Protein AF-A0A953RY03-F1 (afdb_monomer)

Radius of gyration: 15.17 Å; Cα contacts (8 Å, |Δi|>4): 213; chains: 1; bounding box: 41×27×41 Å

Nearest PDB structures (foldseek):
  4fuq-assembly3_C  TM=4.416E-01  e=7.646E-02  Rhodopseudomonas palustris CGA009
  3gpc-assembly2_B  TM=4.850E-01  e=1.128E-01  Homo sapiens
  4fuq-assembly2_B  TM=4.708E-01  e=1.283E-01  Rhodopseudomonas palustris CGA009
  4oxi-assembly1_A  TM=5.390E-01  e=2.791E-01  Vibrio cholerae O1 biovar El Tor str. N16961
  1xnh-assembly1_A-2  TM=4.120E-01  e=6.907E-01  Helicobacter pylori

Foldseek 3Di:
DDDDPVADDPVNLVVLEQEDEDALVSLCVQLVVVQHGAHNEEYEHEAEQPDADDALVSQVSSCVRHVHHYWYFYAHPVGHTQWTDDPQRFFTFGPDPPDDRPPFDWAQDADPVRDRGIGRGHDDPVRSVVNSPPPVD

pLDDT: mean 87.95, std 14.21, range [39.47, 98.06]

Secondary structure (DSSP, 8-state):
----TT-S-HHHHHH--SEEEEEHHHHHHHHHTS-----SSEEEEEEETTSPPPPHHHHHHHHHHH-S-EEEEEE-TT--EEEEE-TT-S-EEESSTT---TTSPEE-SPPTTS--S-EEPPSSHHHHHHHTTTS--

Solvent-accessible surface area (backbone atoms only — not comparable to full-atom values): 8328 Å² total; per-residue (Å²): 139,86,87,58,94,89,52,91,43,72,68,53,59,74,64,61,50,47,52,51,73,42,43,56,69,57,51,47,55,47,40,71,68,77,68,45,70,84,47,79,60,34,40,33,35,44,39,48,83,81,56,82,72,76,50,73,66,57,47,53,50,50,27,69,56,45,72,34,57,70,44,46,33,30,29,48,98,89,64,50,69,42,26,38,43,51,98,70,69,77,27,22,34,49,67,52,84,90,65,86,58,78,96,58,53,75,39,75,66,74,44,96,78,69,53,76,56,42,20,45,47,52,72,56,82,81,50,50,78,56,53,70,65,67,81,76,114

Sequence (137 aa):
MRIFPDGWSEEVSAFAPAAIAARREQLWGIAATGQPPMLTHAVIALESRGDPLLSTEERVWLWRAFRVPVFEQVIEPDGELLAAECEVHDGLHIEIPGLSWNGYHVEMSPCGCGRKTPRLALGLPAERARSAAAYAR

Structure (mmCIF, N/CA/C/O backbone):
data_AF-A0A953RY03-F1
#
_entry.id   AF-A0A953RY03-F1
#
loop_
_atom_site.group_PDB
_atom_site.id
_atom_site.type_symbol
_atom_site.label_atom_id
_atom_site.label_alt_id
_atom_site.label_comp_id
_atom_site.label_asym_id
_atom_site.label_entity_id
_atom_site.label_seq_id
_atom_site.pdbx_PDB_ins_code
_atom_site.Cartn_x
_atom_site.Cartn_y
_atom_site.Cartn_z
_atom_site.occupancy
_atom_site.B_iso_or_equiv
_atom_site.auth_seq_id
_atom_site.auth_comp_id
_atom_site.auth_asym_id
_atom_site.auth_atom_id
_atom_site.pdbx_PDB_model_num
ATOM 1 N N . MET A 1 1 ? -16.974 -4.889 -0.975 1.00 80.94 1 MET A N 1
ATOM 2 C CA . MET A 1 1 ? -16.209 -3.658 -0.685 1.00 80.94 1 MET A CA 1
ATOM 3 C C . MET A 1 1 ? -17.194 -2.576 -0.269 1.00 80.94 1 MET A C 1
ATOM 5 O O . MET A 1 1 ? -18.233 -2.479 -0.909 1.00 80.94 1 MET A O 1
ATOM 9 N N . ARG A 1 2 ? -16.912 -1.823 0.800 1.00 91.06 2 ARG A N 1
ATOM 10 C CA . ARG A 1 2 ? -17.723 -0.682 1.253 1.00 91.06 2 ARG A CA 1
ATOM 11 C C . ARG A 1 2 ? -16.806 0.529 1.379 1.00 91.06 2 ARG A C 1
ATOM 13 O O . ARG A 1 2 ? -15.697 0.382 1.881 1.00 91.06 2 ARG A O 1
ATOM 20 N N . ILE A 1 3 ? -17.253 1.673 0.872 1.00 90.75 3 ILE A N 1
ATOM 21 C CA . ILE A 1 3 ? -16.487 2.921 0.866 1.00 90.75 3 ILE A CA 1
ATOM 22 C C . ILE A 1 3 ? -17.066 3.827 1.946 1.00 90.75 3 ILE A C 1
ATOM 24 O O . ILE A 1 3 ? -18.284 3.981 2.028 1.00 90.75 3 ILE A O 1
ATOM 28 N N . PHE A 1 4 ? -16.187 4.418 2.748 1.00 90.88 4 PHE A N 1
ATOM 29 C CA . PHE A 1 4 ? -16.541 5.351 3.810 1.00 90.88 4 PHE A CA 1
ATOM 30 C C . PHE A 1 4 ? -15.815 6.678 3.546 1.00 90.88 4 PHE A C 1
ATOM 32 O O . PHE A 1 4 ? -14.626 6.787 3.854 1.00 90.88 4 PHE A O 1
ATOM 39 N N . PRO A 1 5 ? -16.479 7.657 2.901 1.00 85.38 5 PRO A N 1
ATOM 40 C CA . PRO A 1 5 ? -15.820 8.863 2.393 1.00 85.38 5 PRO A CA 1
ATOM 41 C C . PRO A 1 5 ? -15.269 9.758 3.509 1.00 85.38 5 PRO A C 1
ATOM 43 O O . PRO A 1 5 ? -14.251 10.416 3.317 1.00 85.38 5 PRO A O 1
ATOM 46 N N . ASP A 1 6 ? -15.888 9.717 4.689 1.00 86.00 6 ASP A N 1
ATOM 47 C CA . ASP A 1 6 ? -15.487 10.511 5.855 1.00 86.00 6 ASP A CA 1
ATOM 48 C C . ASP A 1 6 ? -14.394 9.828 6.701 1.00 86.00 6 ASP A C 1
ATOM 50 O O . ASP A 1 6 ? -14.020 10.312 7.769 1.00 86.00 6 ASP A O 1
ATOM 54 N N . GLY A 1 7 ? -13.855 8.698 6.228 1.00 84.06 7 GLY A N 1
ATOM 55 C CA . GLY A 1 7 ? -12.816 7.939 6.918 1.00 84.06 7 GLY A CA 1
ATOM 56 C C . GLY A 1 7 ? -13.357 7.048 8.037 1.00 84.06 7 GLY A C 1
ATOM 57 O O . GLY A 1 7 ? -14.453 6.495 7.945 1.00 84.06 7 GLY A O 1
ATOM 58 N N . TRP A 1 8 ? -12.545 6.841 9.078 1.00 86.69 8 TRP A N 1
ATOM 59 C CA . TRP A 1 8 ? -12.873 5.923 10.170 1.00 86.69 8 TRP A CA 1
ATOM 60 C C . TRP A 1 8 ? -13.942 6.510 11.101 1.00 86.69 8 TRP A C 1
ATOM 62 O O . TRP A 1 8 ? -13.706 7.514 11.769 1.00 86.69 8 TRP A O 1
ATOM 72 N N . SER A 1 9 ? -15.104 5.858 11.168 1.00 88.19 9 SER A N 1
ATOM 73 C CA . SER A 1 9 ? -16.265 6.280 11.962 1.00 88.19 9 SER A CA 1
ATOM 74 C C . SER A 1 9 ? -16.865 5.121 12.773 1.00 88.19 9 SER A C 1
ATOM 76 O O . SER A 1 9 ? -16.415 3.971 12.691 1.00 88.19 9 SER A O 1
ATOM 78 N N . GLU A 1 10 ? -17.906 5.409 13.559 1.00 87.81 10 GLU A N 1
ATOM 79 C CA . GLU A 1 10 ? -18.684 4.383 14.270 1.00 87.81 10 GLU A CA 1
ATOM 80 C C . GLU A 1 10 ? -19.313 3.374 13.295 1.00 87.81 10 GLU A C 1
ATOM 82 O O . GLU A 1 10 ? -19.308 2.173 13.557 1.00 87.81 10 GLU A O 1
ATOM 87 N N . GLU A 1 11 ? -19.757 3.833 12.122 1.00 89.38 11 GLU A N 1
ATOM 88 C CA . GLU A 1 11 ? -20.302 2.971 11.069 1.00 89.38 11 GLU A CA 1
ATOM 89 C C . GLU A 1 11 ? -19.247 1.990 10.536 1.00 89.38 11 GLU A C 1
ATOM 91 O O . GLU A 1 11 ? -19.528 0.800 10.370 1.00 89.38 11 GLU A O 1
ATOM 96 N N . VAL A 1 12 ? -18.015 2.465 10.317 1.00 89.81 12 VAL A N 1
ATOM 97 C CA . VAL A 1 12 ? -16.895 1.605 9.895 1.00 89.81 12 VAL A CA 1
ATOM 98 C C . VAL A 1 12 ? -16.562 0.588 10.979 1.00 89.81 12 VAL A C 1
ATOM 100 O O . VAL A 1 12 ? -16.355 -0.589 10.688 1.00 89.81 12 VAL A O 1
ATOM 103 N N . SER A 1 13 ? -16.555 1.033 12.235 1.00 87.50 13 SER A N 1
ATOM 104 C CA . SER A 1 13 ? -16.280 0.174 13.388 1.00 87.50 13 SER A CA 1
ATOM 105 C C . SER A 1 13 ? -17.332 -0.932 13.518 1.00 87.50 13 SER A C 1
ATOM 107 O O . SER A 1 13 ? -16.979 -2.097 13.688 1.00 87.50 13 SER A O 1
ATOM 109 N N . ALA A 1 14 ? -18.615 -0.596 13.352 1.00 90.06 14 ALA A N 1
ATOM 110 C CA . ALA A 1 14 ? -19.722 -1.550 13.382 1.00 90.06 14 ALA A CA 1
ATOM 111 C C . ALA A 1 14 ? -19.695 -2.541 12.206 1.00 90.06 14 ALA A C 1
ATOM 113 O O . ALA A 1 14 ? -20.143 -3.678 12.347 1.00 90.06 14 ALA A O 1
ATOM 114 N N . PHE A 1 15 ? -19.152 -2.136 11.054 1.00 92.75 15 PHE A N 1
ATOM 115 C CA . PHE A 1 15 ? -18.954 -3.029 9.912 1.00 92.75 15 PHE A CA 1
ATOM 116 C C . PHE A 1 15 ? -17.895 -4.116 10.175 1.00 92.75 15 PHE A C 1
ATOM 118 O O . PHE A 1 15 ? -17.920 -5.144 9.499 1.00 92.75 15 PHE A O 1
ATOM 125 N N . ALA A 1 16 ? -17.002 -3.917 11.154 1.00 91.62 16 ALA A N 1
ATOM 126 C CA . ALA A 1 16 ? -15.958 -4.862 11.560 1.00 91.62 16 ALA A CA 1
ATOM 127 C C . ALA A 1 16 ? -15.132 -5.415 10.373 1.00 91.62 16 ALA A C 1
ATOM 129 O O . ALA A 1 16 ? -15.113 -6.627 10.127 1.00 91.62 16 ALA A O 1
ATOM 130 N N . PRO A 1 17 ? -14.463 -4.543 9.592 1.00 94.69 17 PRO A N 1
ATOM 131 C CA . PRO A 1 17 ? -13.738 -4.968 8.404 1.00 94.69 17 PRO A CA 1
ATOM 132 C C . PRO A 1 17 ? -12.560 -5.885 8.751 1.00 94.69 17 PRO A C 1
ATOM 134 O O . PRO A 1 17 ? -11.784 -5.627 9.666 1.00 94.69 17 PRO A O 1
ATOM 137 N N . ALA A 1 18 ? -12.376 -6.928 7.946 1.00 95.94 18 ALA A N 1
ATOM 138 C CA . ALA A 1 18 ? -11.227 -7.823 8.056 1.00 95.94 18 ALA A CA 1
ATOM 139 C C . ALA A 1 18 ? -9.917 -7.191 7.536 1.00 95.94 18 ALA A C 1
ATOM 141 O O . ALA A 1 18 ? -8.829 -7.563 7.983 1.00 95.94 18 ALA A O 1
ATOM 142 N N . ALA A 1 19 ? -10.034 -6.242 6.603 1.00 96.75 19 ALA A N 1
ATOM 143 C CA . ALA A 1 19 ? -8.948 -5.466 6.018 1.00 96.75 19 ALA A CA 1
ATOM 144 C C . ALA A 1 19 ? -9.430 -4.058 5.650 1.00 96.75 19 ALA A C 1
ATOM 146 O O . ALA A 1 19 ? -10.619 -3.861 5.382 1.00 96.75 19 ALA A O 1
ATOM 147 N N . ILE A 1 20 ? -8.507 -3.101 5.591 1.00 96.81 20 ILE A N 1
ATOM 148 C CA . ILE A 1 20 ? -8.789 -1.722 5.172 1.00 96.81 20 ILE A CA 1
ATOM 149 C C . ILE A 1 20 ? -7.838 -1.289 4.061 1.00 96.81 20 ILE A C 1
ATOM 151 O O . ILE A 1 20 ? -6.679 -1.697 4.044 1.00 96.81 20 ILE A O 1
ATOM 155 N N . ALA A 1 21 ? -8.333 -0.436 3.168 1.00 96.81 21 ALA A N 1
ATOM 156 C CA . ALA A 1 21 ? -7.534 0.258 2.170 1.00 96.81 21 ALA A CA 1
ATOM 157 C C . ALA A 1 21 ? -7.794 1.761 2.293 1.00 96.81 21 ALA A C 1
ATOM 159 O O . ALA A 1 21 ? -8.954 2.176 2.307 1.00 96.81 21 ALA A O 1
ATOM 160 N N . ALA A 1 22 ? -6.741 2.561 2.433 1.00 95.75 22 ALA A N 1
ATOM 161 C CA . ALA A 1 22 ? -6.855 4.009 2.581 1.00 95.75 22 ALA A CA 1
ATOM 162 C C . ALA A 1 22 ? -5.548 4.707 2.190 1.00 95.75 22 ALA A C 1
ATOM 164 O O . ALA A 1 22 ? -4.498 4.070 2.092 1.00 95.75 22 ALA A O 1
ATOM 165 N N . ARG A 1 23 ? -5.606 6.030 1.999 1.00 94.19 23 ARG A N 1
ATOM 166 C CA . ARG A 1 23 ? -4.399 6.850 1.817 1.00 94.19 23 ARG A CA 1
ATOM 167 C C . ARG A 1 23 ? -3.510 6.747 3.057 1.00 94.19 23 ARG A C 1
ATOM 169 O O . ARG A 1 23 ? -4.033 6.655 4.174 1.00 94.19 23 ARG A O 1
ATOM 176 N N . ARG A 1 24 ? -2.185 6.802 2.893 1.00 92.75 24 ARG A N 1
ATOM 177 C CA . ARG A 1 24 ? -1.241 6.674 4.021 1.00 92.75 24 ARG A CA 1
ATOM 178 C C . ARG A 1 24 ? -1.524 7.652 5.162 1.00 92.75 24 ARG A C 1
ATOM 180 O O . ARG A 1 24 ? -1.464 7.257 6.323 1.00 92.75 24 ARG A O 1
ATOM 187 N N . GLU A 1 25 ? -1.941 8.882 4.861 1.00 92.19 25 GLU A N 1
ATOM 188 C CA . GLU A 1 25 ? -2.253 9.893 5.874 1.00 92.19 25 GLU A CA 1
ATOM 189 C C . GLU A 1 25 ? -3.447 9.475 6.742 1.00 92.19 25 GLU A C 1
ATOM 191 O O . GLU A 1 25 ? -3.451 9.693 7.954 1.00 92.19 25 GLU A O 1
ATOM 196 N N . GLN A 1 26 ? -4.446 8.822 6.143 1.00 93.81 26 GLN A N 1
ATOM 197 C CA . GLN A 1 26 ? -5.610 8.309 6.864 1.00 93.81 26 GLN A CA 1
ATOM 198 C C . GLN A 1 26 ? -5.229 7.112 7.737 1.00 93.81 26 GLN A C 1
ATOM 200 O O . GLN A 1 26 ? -5.664 7.026 8.884 1.00 93.81 26 GLN A O 1
ATOM 205 N N . LEU A 1 27 ? -4.380 6.214 7.227 1.00 95.69 27 LEU A N 1
ATOM 206 C CA . LEU A 1 27 ? -3.871 5.078 7.999 1.00 95.69 27 LEU A CA 1
ATOM 207 C C . LEU A 1 27 ? -3.068 5.542 9.219 1.00 95.69 27 LEU A C 1
ATOM 209 O O . LEU A 1 27 ? -3.253 5.008 10.314 1.00 95.69 27 LEU A O 1
ATOM 213 N N . TRP A 1 28 ? -2.232 6.571 9.061 1.00 94.56 28 TRP A N 1
ATOM 214 C CA . TRP A 1 28 ? -1.528 7.192 10.181 1.00 94.56 28 TRP A CA 1
ATOM 215 C C . TRP A 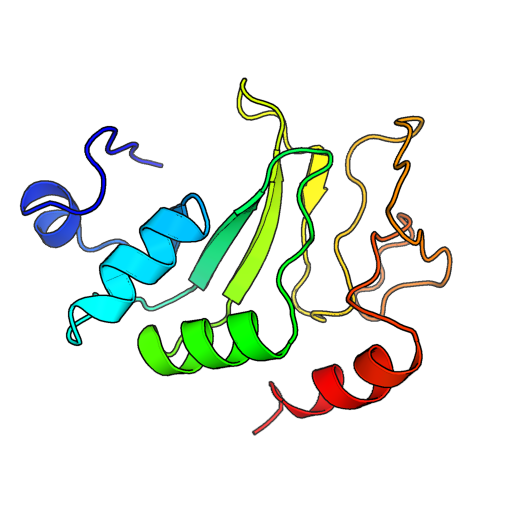1 28 ? -2.475 7.862 11.162 1.00 94.56 28 TRP A C 1
ATOM 217 O O . TRP A 1 28 ? -2.301 7.682 12.362 1.00 94.56 28 TRP A O 1
ATOM 227 N N . GLY A 1 29 ? -3.493 8.576 10.677 1.00 93.44 29 GLY A N 1
ATOM 228 C CA . GLY A 1 29 ? -4.522 9.167 11.530 1.00 93.44 29 GLY A CA 1
ATOM 229 C C . GLY A 1 29 ? -5.216 8.122 12.406 1.00 93.44 29 GLY A C 1
ATOM 230 O O . GLY A 1 29 ? -5.334 8.317 13.614 1.00 93.44 29 GLY A O 1
ATOM 231 N N . ILE A 1 30 ? -5.595 6.978 11.826 1.00 93.50 30 ILE A N 1
ATOM 232 C CA . ILE A 1 30 ? -6.209 5.863 12.562 1.00 93.50 30 ILE A CA 1
ATOM 233 C C . ILE A 1 30 ? -5.232 5.290 13.591 1.00 93.50 30 ILE A C 1
ATOM 235 O O . ILE A 1 30 ? -5.584 5.126 14.756 1.00 93.50 30 ILE A O 1
ATOM 239 N N . ALA A 1 31 ? -3.996 4.999 13.196 1.00 92.94 31 ALA A N 1
ATOM 240 C CA . ALA A 1 31 ? -3.007 4.413 14.096 1.00 92.94 31 ALA A CA 1
ATOM 241 C C . ALA A 1 31 ? -2.561 5.373 15.218 1.00 92.94 31 ALA A C 1
ATOM 243 O O . ALA A 1 31 ? -2.307 4.933 16.340 1.00 92.94 31 ALA A O 1
ATOM 244 N N . ALA A 1 32 ? -2.535 6.683 14.959 1.00 91.75 32 ALA A N 1
ATOM 245 C CA . ALA A 1 32 ? -2.201 7.714 15.941 1.00 91.75 32 ALA A CA 1
ATOM 246 C C . ALA A 1 32 ? -3.241 7.848 17.069 1.00 91.75 32 ALA A C 1
ATOM 248 O O . ALA A 1 32 ? -2.934 8.436 18.103 1.00 91.75 32 ALA A O 1
ATOM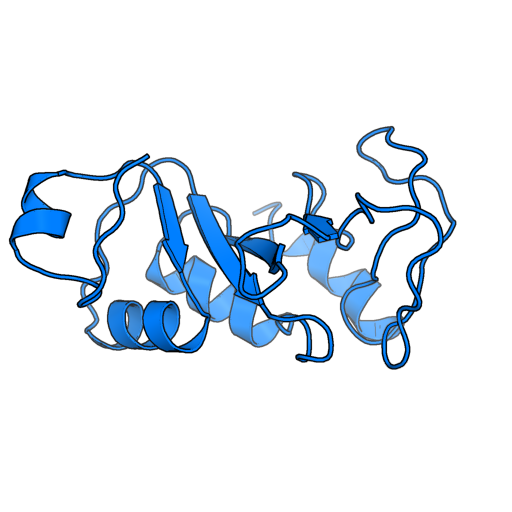 249 N N . THR A 1 33 ? -4.436 7.259 16.922 1.00 89.56 33 THR A N 1
ATOM 250 C CA . THR A 1 33 ? -5.423 7.159 18.016 1.00 89.56 33 THR A CA 1
ATOM 251 C C . THR A 1 33 ? -4.917 6.311 19.189 1.00 89.56 33 THR A C 1
ATOM 253 O O . THR A 1 33 ? -5.474 6.378 20.282 1.00 89.56 33 THR A O 1
ATOM 256 N N . GLY A 1 34 ? -3.888 5.481 18.972 1.00 88.06 34 GLY A N 1
ATOM 257 C CA . GLY A 1 34 ? -3.379 4.518 19.951 1.00 88.06 34 GLY A CA 1
ATOM 258 C C . GLY A 1 34 ? -4.270 3.284 20.136 1.00 88.06 34 GLY A C 1
ATOM 259 O O . GLY A 1 34 ? -3.870 2.347 20.825 1.00 88.06 34 GLY A O 1
ATOM 260 N N . GLN A 1 35 ? -5.448 3.2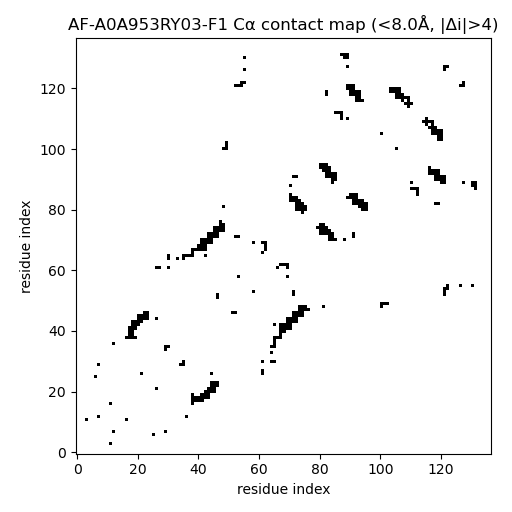56 19.508 1.00 88.75 35 GLN A N 1
ATOM 261 C CA . GLN A 1 35 ? -6.397 2.144 19.540 1.00 88.75 35 GLN A CA 1
ATOM 262 C C . GLN A 1 35 ? -6.902 1.839 18.121 1.00 88.75 35 GLN A C 1
ATOM 264 O O . GLN A 1 35 ? -8.097 1.974 17.848 1.00 88.75 35 GLN A O 1
ATOM 269 N N . PRO A 1 36 ? -6.006 1.456 17.189 1.00 90.88 36 PRO A N 1
ATOM 270 C CA . PRO A 1 36 ? -6.429 1.068 15.853 1.00 90.88 36 PRO A CA 1
ATOM 271 C C . PRO A 1 36 ? -7.380 -0.140 15.917 1.00 90.88 36 PRO A C 1
ATOM 273 O O . PRO A 1 36 ? -7.301 -0.953 16.846 1.00 90.88 36 PRO A O 1
ATOM 276 N N . PRO A 1 37 ? -8.278 -0.283 14.931 1.00 91.19 37 PRO A N 1
ATOM 277 C CA . PRO A 1 37 ? -9.199 -1.406 14.873 1.00 91.19 37 PRO A CA 1
ATOM 278 C C . PRO A 1 37 ? -8.470 -2.744 14.790 1.00 91.19 37 PRO A C 1
ATOM 280 O O . PRO A 1 37 ? -7.405 -2.863 14.184 1.00 91.19 37 PRO A O 1
ATOM 283 N N . MET A 1 38 ? -9.100 -3.777 15.345 1.00 92.88 38 MET A N 1
ATOM 284 C CA . MET A 1 38 ? -8.636 -5.146 15.166 1.00 92.88 38 MET A CA 1
ATOM 285 C C . MET A 1 38 ? -8.961 -5.620 13.751 1.00 92.88 38 MET A C 1
ATOM 287 O O . MET A 1 38 ? -10.123 -5.832 13.409 1.00 92.88 38 MET A O 1
ATOM 291 N N . LEU A 1 39 ? -7.920 -5.806 12.947 1.00 96.00 39 LEU A N 1
ATOM 292 C CA . LEU A 1 39 ? -8.002 -6.394 11.615 1.00 96.00 39 LEU A CA 1
ATOM 293 C C . LEU A 1 39 ? -7.516 -7.842 11.670 1.00 96.00 39 LEU A C 1
ATOM 295 O O . LEU A 1 39 ? -6.740 -8.217 12.548 1.00 96.00 39 LEU A O 1
ATOM 299 N N . THR A 1 40 ? -7.964 -8.663 10.724 1.00 96.38 40 THR A N 1
ATOM 300 C CA . THR A 1 40 ? -7.578 -10.084 10.658 1.00 96.38 40 THR A CA 1
ATOM 301 C C . THR A 1 40 ? -6.758 -10.430 9.425 1.00 96.38 40 THR A C 1
ATOM 303 O O . THR A 1 40 ? -6.109 -11.470 9.424 1.00 96.38 40 THR A O 1
ATOM 306 N N . HIS A 1 41 ? -6.781 -9.588 8.388 1.00 95.75 41 HIS A N 1
ATOM 307 C CA . HIS A 1 41 ? -6.161 -9.900 7.101 1.00 95.75 41 HIS A CA 1
ATOM 308 C C . HIS A 1 41 ? -5.071 -8.902 6.708 1.00 95.75 41 HIS A C 1
ATOM 310 O O . HIS A 1 41 ? -3.927 -9.316 6.561 1.00 95.75 41 HIS A O 1
ATOM 316 N N . ALA A 1 42 ? -5.388 -7.615 6.518 1.00 97.12 42 ALA A N 1
ATOM 317 C CA . ALA A 1 42 ? -4.419 -6.680 5.939 1.00 97.12 42 ALA A CA 1
ATOM 318 C C . ALA A 1 42 ? -4.748 -5.197 6.150 1.00 97.12 42 ALA A C 1
ATOM 320 O O . ALA A 1 42 ? -5.904 -4.805 6.324 1.00 97.12 42 ALA A O 1
ATOM 321 N N . VAL A 1 43 ? -3.713 -4.372 6.022 1.00 97.94 43 VAL A N 1
ATOM 322 C CA . VAL A 1 43 ? -3.813 -2.944 5.705 1.00 97.94 43 VAL A CA 1
ATOM 323 C C . VAL A 1 43 ? -3.239 -2.725 4.311 1.00 97.94 43 VAL A C 1
ATOM 325 O O . VAL A 1 43 ? -2.175 -3.249 4.002 1.00 97.94 43 VAL A O 1
ATOM 328 N N . ILE A 1 44 ? -3.923 -1.944 3.479 1.00 98.06 44 ILE A N 1
ATOM 329 C CA . ILE A 1 44 ? -3.475 -1.590 2.131 1.00 98.06 44 ILE A CA 1
ATOM 330 C C . ILE A 1 44 ? -3.321 -0.069 2.063 1.00 98.06 44 ILE A C 1
ATOM 332 O O . ILE A 1 44 ? -4.302 0.671 2.162 1.00 98.06 44 ILE A O 1
ATOM 336 N N . ALA A 1 45 ? -2.089 0.405 1.914 1.00 97.62 45 ALA A N 1
ATOM 337 C CA . ALA A 1 45 ? -1.805 1.808 1.651 1.00 97.62 45 ALA A CA 1
ATOM 338 C C . ALA A 1 45 ? -2.034 2.117 0.171 1.00 97.62 45 ALA A C 1
ATOM 340 O O . ALA A 1 45 ? -1.532 1.409 -0.703 1.00 97.62 45 ALA A O 1
ATOM 341 N N . LEU A 1 46 ? -2.822 3.156 -0.091 1.00 97.25 46 LEU A N 1
ATOM 342 C CA . LEU A 1 46 ? -3.128 3.634 -1.433 1.00 97.25 46 LEU A CA 1
ATOM 343 C C . LEU A 1 46 ? -2.318 4.898 -1.718 1.00 97.25 46 LEU A C 1
ATOM 345 O O . LEU A 1 46 ? -2.534 5.920 -1.066 1.00 97.25 46 LEU A O 1
ATOM 349 N N . GLU A 1 47 ? -1.454 4.839 -2.724 1.00 95.75 47 GLU A N 1
ATOM 350 C CA . GLU A 1 47 ? -0.657 5.964 -3.213 1.00 95.75 47 GLU A CA 1
ATOM 351 C C . GLU A 1 47 ? -1.085 6.381 -4.621 1.00 95.75 47 GLU A C 1
ATOM 353 O O . GLU A 1 47 ? -1.654 5.591 -5.378 1.00 95.75 47 GLU A O 1
ATOM 358 N N . SER A 1 48 ? -0.830 7.639 -4.986 1.00 94.56 48 SER A N 1
ATOM 359 C CA . SER A 1 48 ? -1.033 8.112 -6.357 1.00 94.56 48 SER A CA 1
ATOM 360 C C . SER A 1 48 ? 0.241 7.904 -7.161 1.00 94.56 48 SER A C 1
ATOM 362 O O . SER A 1 48 ? 1.349 7.863 -6.622 1.00 94.56 48 SER A O 1
ATOM 364 N N . ARG A 1 49 ? 0.122 7.846 -8.489 1.00 92.31 49 ARG A N 1
ATOM 365 C CA . ARG A 1 49 ? 1.315 7.851 -9.339 1.00 92.31 49 ARG A CA 1
ATOM 366 C C . ARG A 1 49 ? 2.116 9.141 -9.135 1.00 92.31 49 ARG A C 1
ATOM 368 O O . ARG A 1 49 ? 1.602 10.237 -9.334 1.00 92.31 49 ARG A O 1
ATOM 375 N N . GLY A 1 50 ? 3.399 8.988 -8.834 1.00 89.81 50 GLY A N 1
ATOM 376 C CA . G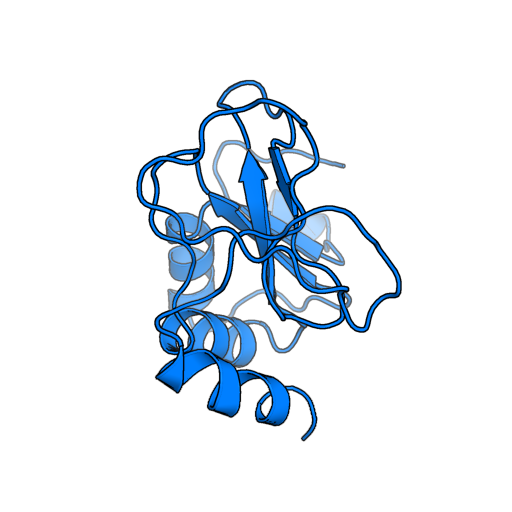LY A 1 50 ? 4.328 10.079 -8.542 1.00 89.81 50 GLY A CA 1
ATOM 377 C C . GLY A 1 50 ? 4.559 10.298 -7.047 1.00 89.81 50 GLY A C 1
ATOM 378 O O . GLY A 1 50 ? 5.565 10.914 -6.696 1.00 89.81 50 GLY A O 1
ATOM 379 N N . ASP A 1 51 ? 3.697 9.759 -6.179 1.00 91.75 51 ASP A N 1
ATOM 380 C CA . ASP A 1 51 ? 3.929 9.777 -4.737 1.00 91.75 51 ASP A CA 1
ATOM 381 C C . ASP A 1 51 ? 5.089 8.829 -4.381 1.00 91.75 51 ASP A C 1
ATOM 383 O O . ASP A 1 51 ? 5.266 7.781 -5.022 1.00 91.75 51 ASP A O 1
ATOM 387 N N . PRO A 1 52 ? 5.914 9.170 -3.376 1.00 91.25 52 PRO A N 1
ATOM 388 C CA . PRO A 1 52 ? 6.908 8.235 -2.876 1.00 91.25 52 PRO A CA 1
ATOM 389 C C . PRO A 1 52 ? 6.208 6.984 -2.347 1.00 91.25 52 PRO A C 1
ATOM 391 O O . PRO A 1 52 ? 5.215 7.085 -1.630 1.00 91.25 52 PRO A O 1
ATOM 394 N N . LEU A 1 53 ? 6.764 5.813 -2.664 1.00 93.25 53 LEU A N 1
ATOM 395 C CA . LEU A 1 53 ? 6.318 4.586 -2.014 1.00 93.25 53 LEU A CA 1
ATOM 396 C C . LEU A 1 53 ? 6.597 4.673 -0.513 1.00 93.25 53 LEU A C 1
ATOM 398 O O . LEU A 1 53 ? 7.540 5.360 -0.099 1.00 93.25 53 LEU A O 1
ATOM 402 N N . LEU A 1 54 ? 5.858 3.907 0.288 1.00 92.88 54 LEU A N 1
ATOM 403 C CA . LEU A 1 54 ? 6.159 3.759 1.704 1.00 92.88 54 LEU A CA 1
ATOM 404 C C . LEU A 1 54 ? 7.642 3.402 1.875 1.00 92.88 54 LEU A C 1
ATOM 406 O O . LEU A 1 54 ? 8.229 2.624 1.113 1.00 92.88 54 LEU A O 1
ATOM 410 N N . SER A 1 55 ? 8.260 3.948 2.907 1.00 90.12 55 SER A N 1
ATOM 411 C CA . SER A 1 55 ? 9.581 3.560 3.385 1.00 90.12 55 SER A CA 1
ATOM 412 C C . SER A 1 55 ? 9.495 2.303 4.255 1.00 90.12 55 SER A C 1
ATOM 414 O O . SER A 1 55 ? 8.423 1.878 4.699 1.00 90.12 55 SER A O 1
ATOM 416 N N . THR A 1 56 ? 10.636 1.668 4.526 1.00 87.75 56 THR A N 1
ATOM 417 C CA . THR A 1 56 ? 10.687 0.537 5.468 1.00 87.75 56 THR A CA 1
ATOM 418 C C . THR A 1 56 ? 10.236 0.954 6.872 1.00 87.75 56 THR A C 1
ATOM 420 O O . THR A 1 56 ? 9.561 0.185 7.553 1.00 87.75 56 THR A O 1
ATOM 423 N N . GLU A 1 57 ? 10.564 2.174 7.299 1.00 89.62 57 GLU A N 1
ATOM 424 C CA . GLU A 1 57 ? 10.190 2.697 8.616 1.00 89.62 57 GLU A CA 1
ATOM 425 C C . GLU A 1 57 ? 8.678 2.908 8.736 1.00 89.62 57 GLU A C 1
ATOM 427 O O . GLU A 1 57 ? 8.074 2.453 9.710 1.00 89.62 57 GLU A O 1
ATOM 432 N N . GLU A 1 58 ? 8.050 3.510 7.722 1.00 92.44 58 GLU A N 1
ATOM 433 C CA . GLU A 1 58 ? 6.596 3.704 7.681 1.00 92.44 58 GLU A CA 1
ATOM 434 C C . GLU A 1 58 ? 5.851 2.361 7.684 1.00 92.44 58 GLU A C 1
ATOM 436 O O . GLU A 1 58 ? 4.876 2.202 8.423 1.00 92.44 58 GLU A O 1
ATOM 441 N N . ARG A 1 59 ? 6.344 1.358 6.939 1.00 92.81 59 ARG A N 1
ATOM 442 C CA . ARG A 1 59 ? 5.770 -0.000 6.958 1.00 92.81 59 ARG A CA 1
ATOM 443 C C . ARG A 1 59 ? 5.854 -0.642 8.337 1.00 92.81 59 ARG A C 1
ATOM 445 O O . ARG A 1 59 ? 4.851 -1.141 8.840 1.00 92.81 59 ARG A O 1
ATOM 452 N N . VAL A 1 60 ? 7.027 -0.605 8.975 1.00 91.88 60 VAL A N 1
ATOM 453 C CA . VAL A 1 60 ? 7.213 -1.157 10.328 1.00 91.88 60 VAL A CA 1
ATOM 454 C C . VAL A 1 60 ? 6.302 -0.453 11.330 1.00 91.88 60 VAL A C 1
ATOM 456 O O . VAL A 1 60 ? 5.754 -1.102 12.223 1.00 91.88 60 VAL A O 1
ATOM 459 N N . TRP A 1 61 ? 6.127 0.859 11.194 1.00 93.75 61 TRP A N 1
ATOM 460 C CA . TRP A 1 61 ? 5.241 1.627 12.057 1.00 93.75 61 TRP A CA 1
ATOM 461 C C . TRP A 1 61 ? 3.776 1.199 11.894 1.00 93.75 61 TRP A C 1
ATOM 463 O O . TRP A 1 61 ? 3.128 0.863 12.888 1.00 93.75 61 TRP A O 1
ATOM 473 N N . LEU A 1 62 ? 3.279 1.114 10.655 1.00 95.06 62 LEU A N 1
ATOM 474 C CA . LEU A 1 62 ? 1.916 0.658 10.360 1.00 95.06 62 LEU A CA 1
ATOM 475 C C . LEU A 1 62 ? 1.688 -0.786 10.829 1.00 95.06 62 LEU A C 1
ATOM 477 O O . LEU A 1 62 ? 0.694 -1.066 11.499 1.00 95.06 62 LEU A O 1
ATOM 481 N N . TRP A 1 63 ? 2.631 -1.692 10.569 1.00 94.94 63 TRP A N 1
ATOM 482 C CA . TRP A 1 63 ? 2.550 -3.080 11.030 1.00 94.94 63 TRP A CA 1
ATOM 483 C C . TRP A 1 63 ? 2.482 -3.175 12.558 1.00 94.94 63 TRP A C 1
ATOM 485 O O . TRP A 1 63 ? 1.684 -3.935 13.106 1.00 94.94 63 TRP A O 1
ATOM 495 N N . ARG A 1 64 ? 3.280 -2.377 13.279 1.00 94.94 64 ARG A N 1
ATOM 496 C CA . ARG A 1 64 ? 3.231 -2.347 14.748 1.00 94.94 64 ARG A CA 1
ATOM 497 C C . ARG A 1 64 ? 1.881 -1.873 15.271 1.00 94.94 64 ARG A C 1
ATOM 499 O O . ARG A 1 64 ? 1.439 -2.413 16.283 1.00 94.94 64 ARG A O 1
ATOM 506 N N . ALA A 1 65 ? 1.258 -0.908 14.600 1.00 95.69 65 ALA A N 1
ATOM 507 C CA . ALA A 1 65 ? -0.046 -0.386 14.983 1.00 95.69 65 ALA A CA 1
ATOM 508 C C . ALA A 1 65 ? -1.168 -1.398 14.707 1.00 95.69 65 ALA A C 1
ATOM 510 O O . ALA A 1 65 ? -1.900 -1.767 15.620 1.00 95.69 65 ALA A O 1
ATOM 511 N N . PHE A 1 66 ? -1.282 -1.887 13.471 1.00 95.69 66 PHE A N 1
ATOM 512 C CA . PHE A 1 66 ? -2.419 -2.707 13.040 1.00 95.69 66 PHE A CA 1
ATOM 513 C C . PHE A 1 66 ? -2.235 -4.213 13.257 1.00 95.69 66 PHE A C 1
ATOM 515 O O . PHE A 1 66 ? -3.210 -4.958 13.216 1.00 95.69 66 PHE A O 1
ATOM 522 N N . ARG A 1 67 ? -1.000 -4.674 13.501 1.00 95.75 67 ARG A N 1
ATOM 523 C CA . ARG A 1 67 ? -0.645 -6.077 13.795 1.00 95.75 67 ARG A CA 1
ATOM 524 C C . ARG A 1 67 ? -1.003 -7.084 12.694 1.00 95.75 67 ARG A C 1
ATOM 526 O O . ARG A 1 67 ? -0.994 -8.285 12.947 1.00 95.75 67 ARG A O 1
ATOM 533 N N . VAL A 1 68 ? -1.246 -6.603 11.480 1.00 96.19 68 VAL A N 1
ATOM 534 C CA . VAL A 1 68 ? -1.483 -7.392 10.264 1.00 96.19 68 VAL A CA 1
ATOM 535 C C . VAL A 1 68 ? -0.498 -6.966 9.169 1.00 96.19 68 VAL A C 1
ATOM 537 O O . VAL A 1 68 ? 0.083 -5.880 9.284 1.00 96.19 68 VAL A O 1
ATOM 540 N N . PRO A 1 69 ? -0.279 -7.786 8.126 1.00 96.06 69 PRO A N 1
ATOM 541 C CA . PRO A 1 69 ? 0.524 -7.397 6.969 1.00 96.06 69 PRO A CA 1
ATOM 542 C C . PRO A 1 69 ? 0.085 -6.056 6.366 1.00 96.06 69 PRO A C 1
ATOM 544 O O . PRO A 1 69 ? -1.110 -5.745 6.301 1.00 96.06 69 PRO A O 1
ATOM 547 N N . VAL A 1 70 ? 1.070 -5.269 5.931 1.00 96.69 70 VAL A N 1
ATOM 548 C CA . VAL A 1 70 ? 0.872 -3.974 5.273 1.00 96.69 70 VAL A CA 1
ATOM 549 C C . VAL A 1 70 ? 1.293 -4.123 3.822 1.00 96.69 70 VAL A C 1
ATOM 551 O O . VAL A 1 70 ? 2.458 -4.408 3.557 1.00 96.69 70 VAL A O 1
ATOM 554 N N . PHE A 1 71 ? 0.348 -3.914 2.915 1.00 97.25 71 PHE A N 1
ATOM 555 C CA . PHE A 1 71 ? 0.567 -3.890 1.475 1.00 97.25 71 PHE A CA 1
ATOM 556 C C . PHE A 1 71 ? 0.462 -2.471 0.945 1.00 97.25 71 PHE A C 1
ATOM 558 O O . PHE A 1 71 ? -0.131 -1.594 1.575 1.00 97.25 71 PHE A O 1
ATOM 565 N N . GLU A 1 72 ? 0.982 -2.267 -0.255 1.00 97.56 72 GLU A N 1
ATOM 566 C CA . GLU A 1 72 ? 0.911 -0.991 -0.948 1.00 97.56 72 GLU A CA 1
ATOM 567 C C . GLU A 1 72 ? 0.380 -1.155 -2.371 1.00 97.56 72 GLU A C 1
ATOM 569 O O . GLU A 1 72 ? 0.673 -2.140 -3.060 1.00 97.56 72 GLU A O 1
ATOM 574 N N . GLN A 1 73 ? -0.413 -0.181 -2.809 1.00 97.94 73 GLN A N 1
ATOM 575 C CA . GLN A 1 73 ? -0.951 -0.092 -4.159 1.00 97.94 73 GLN A CA 1
ATOM 576 C C . GLN A 1 73 ? -0.823 1.335 -4.682 1.00 97.94 73 GLN A C 1
ATOM 578 O O . GLN A 1 73 ? -1.103 2.293 -3.966 1.00 97.94 73 GLN A O 1
ATOM 583 N N . VAL A 1 74 ? -0.457 1.462 -5.955 1.00 97.25 74 VAL A N 1
ATOM 584 C CA . VAL A 1 74 ? -0.521 2.726 -6.689 1.00 97.25 74 VAL A CA 1
ATOM 585 C C . VAL A 1 74 ? -1.778 2.717 -7.544 1.00 97.25 74 VAL A C 1
ATOM 587 O O . VAL A 1 74 ? -1.959 1.808 -8.359 1.00 97.25 74 VAL A O 1
ATOM 590 N N . ILE A 1 75 ? -2.620 3.731 -7.371 1.00 96.38 75 ILE A N 1
ATOM 591 C CA . ILE A 1 75 ? -3.891 3.885 -8.080 1.00 96.38 75 ILE A CA 1
ATOM 592 C C . ILE A 1 75 ? -3.986 5.249 -8.774 1.00 96.38 75 ILE A C 1
ATOM 594 O O . ILE A 1 75 ? -3.361 6.222 -8.349 1.00 96.38 75 ILE A O 1
ATOM 598 N N . GLU A 1 76 ? -4.775 5.329 -9.842 1.00 94.31 76 GLU A N 1
ATOM 599 C CA . GLU A 1 76 ? -5.229 6.607 -10.405 1.00 94.31 76 GLU A CA 1
ATOM 600 C C . GLU A 1 76 ? -6.399 7.188 -9.579 1.00 94.31 76 GLU A C 1
ATOM 602 O O . GLU A 1 76 ? -7.033 6.468 -8.798 1.00 94.31 76 GLU A O 1
ATOM 607 N N . PRO A 1 77 ? -6.730 8.489 -9.731 1.00 91.50 77 PRO A N 1
ATOM 608 C CA . PRO A 1 77 ? -7.846 9.121 -9.020 1.00 91.50 77 PRO A CA 1
ATOM 609 C C . PRO A 1 77 ? -9.219 8.477 -9.256 1.00 91.50 77 PRO A C 1
ATOM 611 O O . PRO A 1 77 ? -10.116 8.636 -8.430 1.00 91.50 77 PRO A O 1
ATOM 614 N N . ASP A 1 78 ? -9.400 7.774 -10.374 1.00 92.31 78 ASP A N 1
ATOM 615 C CA . ASP A 1 78 ? -10.618 7.021 -10.694 1.00 92.31 78 ASP A CA 1
ATOM 616 C C . ASP A 1 78 ? -10.648 5.611 -10.071 1.00 92.31 78 ASP A C 1
ATOM 618 O O . ASP A 1 78 ? -11.654 4.907 -10.180 1.00 92.31 78 ASP A O 1
ATOM 622 N N . GLY A 1 79 ? -9.579 5.218 -9.371 1.00 91.31 79 GLY A N 1
ATOM 623 C CA . GLY A 1 79 ? -9.429 3.921 -8.721 1.00 91.31 79 GLY A CA 1
ATOM 624 C C . GLY A 1 79 ? -8.803 2.838 -9.600 1.00 91.31 79 GLY A C 1
ATOM 625 O O . GLY A 1 79 ? -8.746 1.688 -9.157 1.00 91.31 79 GLY A O 1
ATOM 626 N N . GLU A 1 80 ? -8.332 3.154 -10.813 1.00 95.50 80 GLU A N 1
ATOM 627 C CA . GLU A 1 80 ? -7.602 2.188 -11.636 1.00 95.50 80 GLU A CA 1
ATOM 628 C C . GLU A 1 80 ? -6.296 1.762 -10.946 1.00 95.50 80 GLU A C 1
ATOM 630 O O . GLU A 1 80 ? -5.489 2.592 -10.525 1.00 95.50 80 GLU A O 1
ATOM 635 N N . LEU A 1 81 ? -6.081 0.449 -10.826 1.00 96.75 81 LEU A N 1
ATOM 636 C CA . LEU A 1 81 ? -4.887 -0.115 -10.203 1.00 96.75 81 LEU A CA 1
ATOM 637 C C . LEU A 1 81 ? -3.713 -0.109 -11.185 1.00 96.75 81 LEU A C 1
ATOM 639 O O . LEU A 1 81 ? -3.719 -0.834 -12.177 1.00 96.75 81 LEU A O 1
ATOM 643 N N . LEU A 1 82 ? -2.671 0.655 -10.863 1.00 97.19 82 LEU A N 1
ATOM 644 C CA . LEU A 1 82 ? -1.476 0.772 -11.696 1.00 97.19 82 LEU A CA 1
ATOM 645 C C . LEU A 1 82 ? -0.352 -0.173 -11.269 1.00 97.19 82 LEU A C 1
ATOM 647 O O . LEU A 1 82 ? 0.364 -0.712 -12.118 1.00 97.19 82 LEU A O 1
ATOM 651 N N . ALA A 1 83 ? -0.169 -0.350 -9.959 1.00 97.44 83 ALA A N 1
ATOM 652 C CA . ALA A 1 83 ? 0.811 -1.271 -9.398 1.00 97.44 83 ALA A CA 1
ATOM 653 C C . ALA A 1 83 ? 0.376 -1.793 -8.023 1.00 97.44 83 ALA A C 1
ATOM 655 O O . ALA A 1 83 ? -0.244 -1.060 -7.256 1.00 97.44 83 ALA A O 1
ATOM 656 N N . ALA A 1 84 ? 0.728 -3.036 -7.689 1.00 97.62 84 ALA A N 1
ATOM 657 C CA . ALA A 1 84 ? 0.359 -3.667 -6.421 1.00 97.62 84 ALA A CA 1
ATOM 658 C C . ALA A 1 84 ? 1.477 -4.531 -5.838 1.00 97.62 84 ALA A C 1
ATOM 660 O O . ALA A 1 84 ? 2.110 -5.326 -6.537 1.00 97.62 84 ALA A O 1
ATOM 661 N N . GLU A 1 85 ? 1.694 -4.412 -4.534 1.00 96.81 85 GLU A N 1
ATOM 662 C CA . GLU A 1 85 ? 2.586 -5.295 -3.793 1.00 96.81 85 GLU A CA 1
ATOM 663 C C . GLU A 1 85 ? 2.015 -6.720 -3.710 1.00 96.81 85 GLU A C 1
ATOM 665 O O . GLU A 1 85 ? 0.803 -6.930 -3.663 1.00 96.81 85 GLU A O 1
ATOM 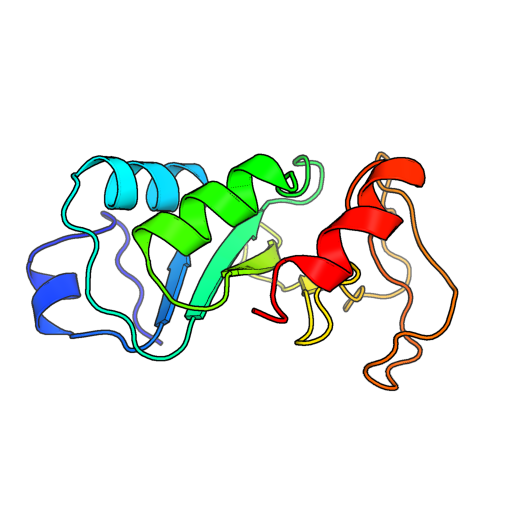670 N N . CYS A 1 86 ? 2.904 -7.715 -3.708 1.00 96.12 86 CYS A N 1
ATOM 671 C CA . CYS A 1 86 ? 2.551 -9.115 -3.473 1.00 96.12 86 CYS A CA 1
ATOM 672 C C . CYS A 1 86 ? 3.069 -9.594 -2.111 1.00 96.12 86 CYS A C 1
ATOM 674 O O . CYS A 1 86 ? 3.890 -8.930 -1.489 1.00 96.12 86 CYS A O 1
ATOM 676 N N . GLU A 1 87 ? 2.676 -10.801 -1.705 1.00 92.62 87 GLU A N 1
ATOM 677 C CA . GLU A 1 87 ? 3.057 -11.449 -0.432 1.00 92.62 87 GLU A CA 1
ATOM 678 C C . GLU A 1 87 ? 4.573 -11.545 -0.168 1.00 92.62 87 GLU A C 1
ATOM 680 O O . GLU A 1 87 ? 5.002 -11.795 0.954 1.00 92.62 87 GLU A O 1
ATOM 685 N N . VAL A 1 88 ? 5.414 -11.370 -1.192 1.00 91.88 88 VAL A N 1
ATOM 686 C CA . VAL A 1 88 ? 6.879 -11.380 -1.034 1.00 91.88 88 VAL A CA 1
ATOM 687 C C . VAL A 1 88 ? 7.410 -10.053 -0.478 1.00 91.88 88 VAL A C 1
ATOM 689 O O . VAL A 1 88 ? 8.535 -10.020 0.013 1.00 91.88 88 VAL A O 1
ATOM 692 N N . HIS A 1 89 ? 6.624 -8.971 -0.534 1.00 91.69 89 HIS A N 1
ATOM 693 C CA . HIS A 1 89 ? 7.011 -7.625 -0.086 1.00 91.69 89 HIS A CA 1
ATOM 694 C C . HIS A 1 89 ? 8.358 -7.145 -0.663 1.00 91.69 89 HIS A C 1
ATOM 696 O O . HIS A 1 89 ? 9.177 -6.520 0.013 1.00 91.69 89 HIS A O 1
ATOM 702 N N . ASP A 1 90 ? 8.601 -7.464 -1.938 1.00 90.69 90 ASP A N 1
ATOM 703 C CA . ASP A 1 90 ? 9.804 -7.081 -2.685 1.00 90.69 90 ASP A CA 1
ATOM 704 C C . ASP A 1 90 ? 9.416 -6.196 -3.878 1.00 90.69 90 ASP A C 1
ATOM 706 O O . ASP A 1 90 ? 9.674 -6.510 -5.042 1.00 90.69 90 ASP A O 1
ATOM 710 N N . GLY A 1 91 ? 8.703 -5.110 -3.584 1.00 93.94 91 GLY A N 1
ATOM 711 C CA . GLY A 1 91 ? 8.217 -4.156 -4.579 1.00 93.94 91 GLY A CA 1
ATOM 712 C C . GLY A 1 91 ? 6.816 -4.442 -5.114 1.00 93.94 91 GLY A C 1
ATOM 713 O O . GLY A 1 91 ? 6.214 -5.489 -4.868 1.00 93.94 91 GLY A O 1
ATOM 714 N N . LEU A 1 92 ? 6.304 -3.472 -5.871 1.00 96.94 92 LEU A N 1
ATOM 715 C CA . LEU A 1 92 ? 4.949 -3.474 -6.412 1.00 96.94 92 LEU A CA 1
ATOM 716 C C . LEU A 1 92 ? 4.979 -3.924 -7.866 1.00 96.94 92 LEU A C 1
ATOM 718 O O . LEU A 1 92 ? 5.603 -3.275 -8.698 1.00 96.94 92 LEU A O 1
ATOM 722 N N . HIS A 1 93 ? 4.290 -5.007 -8.200 1.00 97.50 93 HIS A N 1
ATOM 723 C CA . HIS A 1 93 ? 4.120 -5.420 -9.587 1.00 97.50 93 HIS A CA 1
ATOM 724 C C . HIS A 1 93 ? 3.363 -4.363 -10.379 1.00 97.50 93 HIS A C 1
ATOM 726 O O . HIS A 1 93 ? 2.305 -3.915 -9.956 1.00 97.50 93 HIS A O 1
ATOM 732 N N . ILE A 1 94 ? 3.895 -4.008 -11.546 1.00 96.81 94 ILE A N 1
ATOM 733 C CA . ILE A 1 94 ? 3.229 -3.118 -12.494 1.00 96.81 94 ILE A CA 1
ATOM 734 C C . ILE A 1 94 ? 2.090 -3.896 -13.159 1.00 96.81 94 ILE A C 1
ATOM 736 O O . ILE A 1 94 ? 2.327 -4.947 -13.762 1.00 96.81 94 ILE A O 1
ATOM 740 N N . GLU A 1 95 ? 0.874 -3.368 -13.050 1.00 95.94 95 GLU A N 1
ATOM 741 C CA . GLU A 1 95 ? -0.343 -3.980 -13.595 1.00 95.94 95 GLU A CA 1
ATOM 742 C C . GLU A 1 95 ? -0.682 -3.443 -14.994 1.00 95.94 95 GLU A C 1
ATOM 744 O O . GLU A 1 95 ? -1.254 -4.169 -15.805 1.00 95.94 95 GLU A O 1
ATOM 749 N N . ILE A 1 96 ? -0.251 -2.216 -15.322 1.00 91.94 96 ILE A N 1
ATOM 750 C CA . ILE A 1 96 ? -0.456 -1.599 -16.643 1.00 91.94 96 ILE A CA 1
ATOM 751 C C . ILE A 1 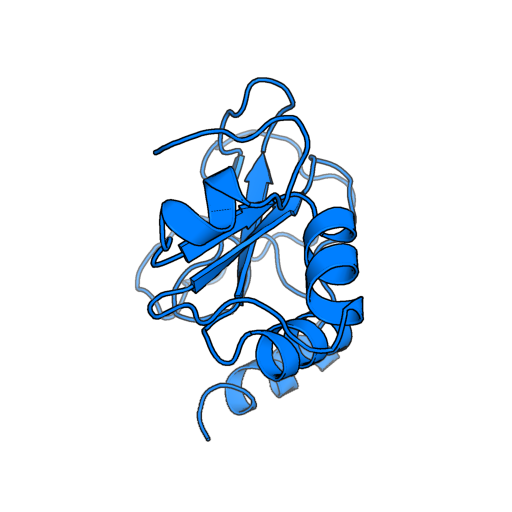96 ? 0.878 -1.463 -17.400 1.00 91.94 96 ILE A C 1
ATOM 753 O O . ILE A 1 96 ? 1.691 -0.583 -17.091 1.00 91.94 96 ILE A O 1
ATOM 757 N N . PRO A 1 97 ? 1.140 -2.313 -18.414 1.00 84.94 97 PRO A N 1
ATOM 758 C CA . PRO A 1 97 ? 2.341 -2.220 -19.238 1.00 84.94 97 PRO A CA 1
ATOM 759 C C . PRO A 1 97 ? 2.391 -0.925 -20.058 1.00 84.94 97 PRO A C 1
ATOM 761 O O . PRO A 1 97 ? 1.372 -0.426 -20.523 1.00 84.94 97 PRO A O 1
ATOM 764 N N . GLY A 1 98 ? 3.598 -0.412 -20.306 1.00 85.50 98 GLY A N 1
ATOM 765 C CA . GLY A 1 98 ? 3.814 0.752 -21.177 1.00 85.50 98 GLY A CA 1
ATOM 766 C C . GLY A 1 98 ? 3.598 2.114 -20.511 1.00 85.50 98 GLY A C 1
ATOM 767 O O . GLY A 1 98 ? 3.915 3.136 -21.118 1.00 85.50 98 GLY A O 1
ATOM 768 N N . LEU A 1 99 ? 3.130 2.145 -19.260 1.00 88.50 99 LEU A N 1
ATOM 769 C CA . LEU A 1 99 ? 3.074 3.363 -18.457 1.00 88.50 99 LEU A CA 1
ATOM 770 C C . LEU A 1 99 ? 4.491 3.858 -18.107 1.00 88.50 99 LEU A C 1
ATOM 772 O O . LEU A 1 99 ? 5.385 3.062 -17.810 1.00 88.50 99 LEU A O 1
ATOM 776 N N . SER A 1 100 ? 4.698 5.177 -18.109 1.00 88.69 100 SER A N 1
ATOM 777 C CA . SER A 1 100 ? 5.949 5.780 -17.639 1.00 88.69 100 SER A CA 1
ATOM 778 C C . SER A 1 100 ? 5.958 5.895 -16.112 1.00 88.69 100 SER A C 1
ATOM 780 O O . SER A 1 100 ? 5.036 6.452 -15.519 1.00 88.69 100 SER A O 1
ATOM 782 N N . TRP A 1 101 ? 7.033 5.408 -15.491 1.00 90.62 101 TRP A N 1
ATOM 783 C CA . TRP A 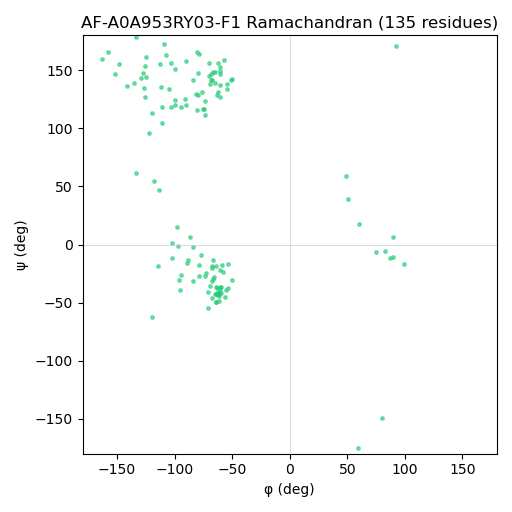1 101 ? 7.238 5.385 -14.039 1.00 90.62 101 TRP A CA 1
ATOM 784 C C . TRP A 1 101 ? 8.389 6.304 -13.618 1.00 90.62 101 TRP A C 1
ATOM 786 O O . TRP A 1 101 ? 9.288 5.913 -12.875 1.00 90.62 101 TRP A O 1
ATOM 796 N N . ASN A 1 102 ? 8.397 7.532 -14.140 1.00 86.19 102 ASN A N 1
ATOM 797 C CA . ASN A 1 102 ? 9.424 8.521 -13.811 1.00 86.19 102 ASN A CA 1
ATOM 798 C C . ASN A 1 102 ? 9.521 8.724 -12.291 1.00 86.19 102 ASN A C 1
ATOM 800 O O . ASN A 1 102 ? 8.507 8.886 -11.620 1.00 86.19 102 ASN A O 1
ATOM 804 N N . GLY A 1 103 ? 10.746 8.725 -11.762 1.00 85.00 103 GLY A N 1
ATOM 805 C CA . GLY A 1 103 ? 11.002 8.848 -10.322 1.00 85.00 103 GLY A CA 1
ATOM 806 C C . GLY A 1 103 ? 10.996 7.523 -9.554 1.00 85.00 103 GLY A C 1
ATOM 807 O O . GLY A 1 103 ? 11.499 7.485 -8.435 1.00 85.00 103 GLY A O 1
ATOM 808 N N . TYR A 1 104 ? 10.533 6.426 -10.161 1.00 89.94 104 TYR A N 1
ATOM 809 C CA . TYR A 1 104 ? 10.621 5.089 -9.579 1.00 89.94 104 TYR A CA 1
ATOM 810 C C . TYR A 1 104 ? 11.792 4.304 -10.162 1.00 89.94 104 TYR A C 1
ATOM 812 O O . TYR A 1 104 ? 12.184 4.466 -11.319 1.00 89.94 104 TYR A O 1
ATOM 820 N N . HIS A 1 105 ? 12.326 3.388 -9.360 1.00 91.44 105 HIS A N 1
ATOM 821 C CA . HIS A 1 105 ? 13.227 2.364 -9.861 1.00 91.44 105 HIS A CA 1
ATOM 822 C C . HIS A 1 105 ? 12.423 1.134 -10.284 1.00 91.44 105 HIS A C 1
ATOM 824 O O . HIS A 1 105 ? 11.753 0.522 -9.452 1.00 91.44 105 HIS A O 1
ATOM 830 N N . VAL A 1 106 ? 12.520 0.761 -11.560 1.00 93.25 106 VAL A N 1
ATOM 831 C CA . VAL A 1 106 ? 11.846 -0.424 -12.101 1.00 93.25 106 VAL A CA 1
ATOM 832 C C . VAL A 1 106 ? 12.794 -1.620 -12.070 1.00 93.25 106 VAL A C 1
ATOM 834 O O . VAL A 1 106 ? 13.838 -1.619 -12.719 1.00 93.25 106 VAL A O 1
ATOM 837 N N . GLU A 1 107 ? 12.411 -2.643 -11.317 1.00 93.56 107 GLU A N 1
ATOM 838 C CA . GLU A 1 107 ? 13.090 -3.926 -11.206 1.00 93.56 107 GLU A CA 1
ATOM 839 C C . GLU A 1 107 ? 12.529 -4.916 -12.235 1.00 93.56 107 GLU A C 1
ATOM 841 O O . GLU A 1 107 ? 11.322 -5.169 -12.290 1.00 93.56 107 GLU A O 1
ATOM 846 N N . MET A 1 108 ? 13.420 -5.485 -13.046 1.00 92.75 108 MET A N 1
ATOM 847 C CA . MET A 1 108 ? 13.074 -6.403 -14.139 1.00 92.75 108 MET A CA 1
ATOM 848 C C . MET A 1 108 ? 13.333 -7.870 -13.781 1.00 92.75 108 MET A C 1
ATOM 850 O O . MET A 1 108 ? 12.923 -8.764 -14.523 1.00 92.75 108 MET A O 1
ATOM 854 N N . SER A 1 109 ? 14.033 -8.139 -12.676 1.00 90.81 109 SER A N 1
ATOM 855 C CA . SER A 1 109 ? 14.295 -9.502 -12.222 1.00 90.81 109 SER A CA 1
ATOM 856 C C . SER A 1 109 ? 13.008 -10.218 -11.787 1.00 90.81 109 SER A C 1
ATOM 858 O O . SER A 1 109 ? 12.077 -9.581 -11.274 1.00 90.81 109 SER A O 1
ATOM 860 N N . PRO A 1 110 ? 12.945 -11.554 -11.964 1.00 90.00 110 PRO A N 1
ATOM 861 C CA . PRO A 1 110 ? 11.808 -12.348 -11.520 1.00 90.00 110 PRO A CA 1
ATOM 862 C C . PRO A 1 110 ? 11.517 -12.140 -10.035 1.00 90.00 110 PRO A C 1
ATOM 864 O O . PRO A 1 110 ? 12.430 -12.128 -9.209 1.00 90.00 110 PRO A O 1
ATOM 867 N N . CYS A 1 111 ? 10.238 -12.025 -9.690 1.00 93.31 111 CYS A N 1
ATOM 868 C CA . CYS A 1 111 ? 9.833 -11.988 -8.294 1.00 93.31 111 CYS A CA 1
ATOM 869 C C . CYS A 1 111 ? 9.805 -13.400 -7.701 1.00 93.31 111 CYS A C 1
ATOM 871 O O . CYS A 1 111 ? 9.426 -14.360 -8.378 1.00 93.31 111 CYS A O 1
ATOM 873 N N . GLY A 1 112 ? 10.109 -13.518 -6.405 1.00 91.06 112 GLY A N 1
ATOM 874 C CA . GLY A 1 112 ? 9.961 -14.768 -5.654 1.00 91.06 112 GLY A CA 1
ATOM 875 C C . GLY A 1 112 ? 8.529 -15.319 -5.635 1.00 91.06 112 GLY A C 1
ATOM 876 O O . GLY A 1 112 ? 8.342 -16.505 -5.389 1.00 91.06 112 GLY A O 1
ATOM 877 N N . CYS A 1 113 ? 7.520 -14.498 -5.958 1.00 93.56 113 CYS A N 1
ATOM 878 C CA . CYS A 1 113 ? 6.126 -14.936 -6.065 1.00 93.56 113 CYS A CA 1
ATOM 879 C C . CYS A 1 113 ? 5.839 -15.708 -7.368 1.00 93.56 113 CYS A C 1
ATOM 881 O O . CYS A 1 113 ? 4.748 -16.241 -7.546 1.00 93.56 113 CYS A O 1
ATOM 883 N N . GLY A 1 114 ? 6.794 -15.739 -8.307 1.00 94.06 114 GLY A N 1
ATOM 884 C CA . GLY A 1 114 ? 6.668 -16.395 -9.610 1.00 94.06 114 GLY A CA 1
ATOM 885 C C . GLY A 1 114 ? 6.108 -15.509 -10.729 1.00 94.06 114 GLY A C 1
ATOM 886 O O . GLY A 1 114 ? 6.192 -15.889 -11.901 1.00 94.06 114 GLY A O 1
ATOM 887 N N . ARG A 1 115 ? 5.583 -14.313 -10.420 1.00 92.62 115 ARG A N 1
ATOM 888 C CA . ARG A 1 115 ? 5.175 -13.334 -11.443 1.00 92.62 115 ARG A CA 1
ATOM 889 C C . ARG A 1 115 ? 6.404 -12.789 -12.179 1.00 92.62 115 ARG A C 1
ATOM 891 O O . ARG A 1 115 ? 7.445 -12.512 -11.584 1.00 92.62 115 ARG A O 1
ATOM 898 N N . LYS A 1 116 ? 6.244 -12.601 -13.492 1.00 91.88 116 LYS A N 1
ATOM 899 C CA . LYS A 1 116 ? 7.274 -12.065 -14.404 1.00 91.88 116 LYS A CA 1
ATOM 900 C C . LYS A 1 116 ? 7.053 -10.597 -14.774 1.00 91.88 116 LYS A C 1
ATOM 902 O O . LYS A 1 116 ? 7.795 -10.062 -15.591 1.00 91.88 116 LYS A O 1
ATOM 907 N N . THR A 1 117 ? 6.009 -9.969 -14.236 1.00 93.69 117 THR A N 1
ATOM 908 C CA . THR A 1 117 ? 5.770 -8.543 -14.457 1.00 93.69 117 THR A CA 1
ATOM 909 C C . THR A 1 117 ? 6.843 -7.732 -13.727 1.00 93.69 117 THR A C 1
ATOM 911 O O . THR A 1 117 ? 7.173 -8.082 -12.587 1.00 93.69 117 THR A O 1
ATOM 914 N N . PRO A 1 118 ? 7.389 -6.671 -14.351 1.00 95.19 118 PRO A N 1
ATOM 915 C CA . PRO A 1 118 ? 8.323 -5.773 -13.683 1.00 95.19 118 PRO A CA 1
ATOM 916 C C . PRO A 1 118 ? 7.722 -5.168 -12.414 1.00 95.19 118 PRO A C 1
ATOM 918 O O . PRO A 1 118 ? 6.497 -5.113 -12.261 1.00 95.19 118 PRO A O 1
ATOM 921 N N . ARG A 1 119 ? 8.587 -4.709 -11.509 1.00 95.81 119 ARG A N 1
ATOM 922 C CA . ARG A 1 119 ? 8.186 -4.188 -10.200 1.00 95.81 119 ARG A CA 1
ATOM 923 C C . ARG A 1 119 ? 8.714 -2.783 -9.953 1.00 95.81 119 ARG A C 1
ATOM 925 O O . ARG A 1 119 ? 9.845 -2.482 -10.313 1.00 95.81 119 ARG A O 1
ATOM 932 N N . LEU A 1 120 ? 7.937 -1.945 -9.280 1.00 95.06 120 LEU A N 1
ATOM 933 C CA . LEU A 1 120 ? 8.440 -0.739 -8.631 1.00 95.06 120 LEU A CA 1
ATOM 934 C C . LEU A 1 120 ? 9.164 -1.172 -7.364 1.00 95.06 120 LEU A C 1
ATOM 936 O O . LEU A 1 120 ? 8.567 -1.774 -6.472 1.00 95.06 120 LEU A O 1
ATOM 940 N N . ALA A 1 121 ? 10.461 -0.925 -7.304 1.00 89.75 121 ALA A N 1
ATOM 941 C CA . ALA A 1 121 ? 11.272 -1.442 -6.224 1.00 89.75 121 ALA A CA 1
ATOM 942 C C . ALA A 1 121 ? 11.211 -0.547 -4.981 1.00 89.75 121 ALA A C 1
ATOM 944 O O . ALA A 1 121 ? 11.244 0.680 -5.082 1.00 89.75 121 ALA A O 1
ATOM 945 N N . LEU A 1 122 ? 11.181 -1.174 -3.804 1.00 79.12 122 LEU A N 1
ATOM 946 C CA . LEU A 1 122 ? 11.168 -0.464 -2.527 1.00 79.12 122 LEU A CA 1
ATOM 947 C C . LEU A 1 122 ? 12.564 0.069 -2.199 1.00 79.12 122 LEU A C 1
ATOM 949 O O . LEU A 1 122 ? 13.542 -0.680 -2.260 1.00 79.12 122 LEU A O 1
ATOM 953 N N . GLY A 1 123 ? 12.646 1.345 -1.828 1.00 66.88 123 GLY A N 1
ATOM 954 C CA . GLY A 1 123 ? 13.866 1.970 -1.316 1.00 66.88 123 GLY A CA 1
ATOM 955 C C . GLY A 1 123 ? 15.077 1.949 -2.259 1.00 66.88 123 GLY A C 1
ATOM 956 O O . GLY A 1 123 ? 15.044 1.506 -3.419 1.00 66.88 123 GLY A O 1
ATOM 957 N N . LEU A 1 124 ? 16.197 2.436 -1.726 1.00 55.69 124 LEU A N 1
ATOM 958 C CA . LEU A 1 124 ? 17.502 2.313 -2.372 1.00 55.69 124 LEU A CA 1
ATOM 959 C C . LEU A 1 124 ? 17.976 0.844 -2.326 1.00 55.69 124 LEU A C 1
ATOM 961 O O . LEU A 1 124 ? 17.591 0.100 -1.423 1.00 55.69 124 LEU A O 1
ATOM 965 N N . PRO A 1 125 ? 18.864 0.396 -3.237 1.00 49.62 125 PRO A N 1
ATOM 966 C CA . PRO A 1 125 ? 19.346 -0.992 -3.270 1.00 49.62 125 PRO A CA 1
ATOM 967 C C . PRO A 1 125 ? 19.851 -1.547 -1.921 1.00 49.62 125 PRO A C 1
ATOM 969 O O . PRO A 1 125 ? 19.707 -2.735 -1.650 1.00 49.62 125 PRO A O 1
ATOM 972 N N . ALA A 1 126 ? 20.404 -0.695 -1.049 1.00 46.28 126 ALA A N 1
ATOM 973 C CA . ALA A 1 126 ? 20.893 -1.075 0.280 1.00 46.28 126 ALA A CA 1
ATOM 974 C C . ALA A 1 126 ? 19.779 -1.384 1.305 1.00 46.28 126 ALA A C 1
ATOM 976 O O . ALA A 1 126 ? 20.011 -2.120 2.266 1.00 46.28 126 ALA A O 1
ATOM 977 N N . GLU A 1 127 ? 18.578 -0.837 1.117 1.00 49.62 127 GLU A N 1
ATOM 978 C CA . GLU A 1 127 ? 17.422 -1.031 2.003 1.00 49.62 127 GLU A CA 1
ATOM 979 C C . GLU A 1 127 ? 16.671 -2.326 1.661 1.00 49.62 127 GLU A C 1
ATOM 981 O O . GLU A 1 127 ? 16.198 -3.021 2.562 1.00 49.62 127 GLU A O 1
ATOM 986 N N . ARG A 1 128 ? 16.678 -2.722 0.378 1.00 54.53 128 ARG A N 1
ATOM 987 C CA . ARG A 1 128 ? 16.070 -3.970 -0.129 1.00 54.53 128 ARG A CA 1
ATOM 988 C C . ARG A 1 128 ? 16.584 -5.221 0.583 1.00 54.53 128 ARG A C 1
ATOM 990 O O . ARG A 1 128 ? 15.804 -6.101 0.928 1.00 54.53 128 ARG A O 1
ATOM 997 N N . ALA A 1 129 ? 17.880 -5.272 0.896 1.00 46.56 129 ALA A N 1
ATOM 998 C CA . ALA A 1 129 ? 18.491 -6.402 1.602 1.00 46.56 129 ALA A CA 1
ATOM 999 C C . ALA A 1 129 ? 18.015 -6.562 3.064 1.00 46.56 129 ALA A C 1
ATOM 1001 O O . ALA A 1 129 ? 18.194 -7.627 3.651 1.00 46.56 129 ALA A O 1
ATOM 1002 N N . ARG A 1 130 ? 17.430 -5.518 3.673 1.00 46.47 130 ARG A N 1
ATOM 1003 C CA . ARG A 1 130 ? 17.004 -5.518 5.085 1.00 46.47 130 ARG A CA 1
ATOM 1004 C C . ARG A 1 130 ? 15.521 -5.859 5.262 1.00 46.47 130 ARG A C 1
ATOM 1006 O O . ARG A 1 130 ? 15.169 -6.463 6.273 1.00 46.47 130 ARG A O 1
ATOM 1013 N N . SER A 1 131 ? 14.667 -5.513 4.296 1.00 49.88 131 SER A N 1
ATOM 1014 C CA . SER A 1 131 ? 13.205 -5.660 4.409 1.00 49.88 131 SER A CA 1
ATOM 1015 C C . SER A 1 131 ? 12.718 -7.116 4.411 1.00 49.88 131 SER A C 1
ATOM 1017 O O . SER A 1 131 ? 11.822 -7.446 5.184 1.00 49.88 131 SER A O 1
ATOM 1019 N N . ALA A 1 132 ? 13.355 -8.020 3.656 1.00 47.06 132 ALA A N 1
ATOM 1020 C CA . ALA A 1 132 ? 12.966 -9.438 3.596 1.00 47.06 132 ALA A CA 1
ATOM 1021 C C . ALA A 1 132 ? 13.035 -10.170 4.958 1.00 47.06 132 ALA A C 1
ATOM 1023 O O . ALA A 1 132 ? 12.365 -11.179 5.163 1.00 47.06 132 ALA A O 1
ATOM 1024 N N . ALA A 1 133 ? 13.819 -9.663 5.915 1.00 45.81 133 ALA A N 1
ATOM 1025 C CA . ALA A 1 133 ? 13.967 -10.260 7.243 1.00 45.81 133 AL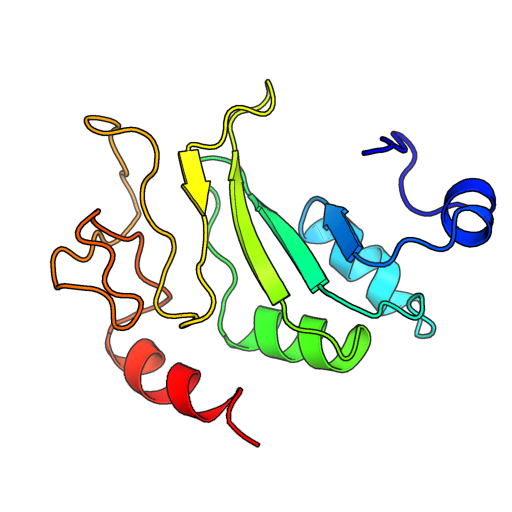A A CA 1
ATOM 1026 C C . ALA A 1 133 ? 12.935 -9.762 8.275 1.00 45.81 133 ALA A C 1
ATOM 1028 O O . ALA A 1 133 ? 12.826 -10.355 9.350 1.00 45.81 133 ALA A O 1
ATOM 1029 N N . ALA A 1 134 ? 12.208 -8.674 7.989 1.00 50.12 134 ALA A N 1
ATOM 1030 C CA . ALA A 1 134 ? 11.324 -8.019 8.956 1.00 50.12 134 ALA A CA 1
ATOM 1031 C C . ALA A 1 134 ? 9.972 -8.732 9.134 1.00 50.12 134 ALA A C 1
ATOM 1033 O O . ALA A 1 134 ? 9.407 -8.674 10.221 1.00 50.12 134 ALA A O 1
ATOM 1034 N N . TYR A 1 135 ? 9.493 -9.443 8.109 1.00 46.78 135 TYR A N 1
ATOM 1035 C CA . TYR A 1 135 ? 8.208 -10.159 8.131 1.00 46.78 135 TYR A CA 1
ATOM 1036 C C . TYR A 1 135 ? 8.323 -11.654 8.474 1.00 46.78 135 TYR A C 1
ATOM 1038 O O . TYR A 1 135 ? 7.317 -12.351 8.552 1.00 46.78 135 TYR A O 1
ATOM 1046 N N 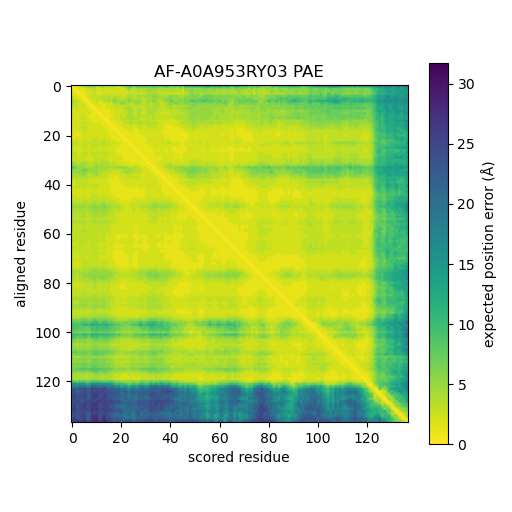. ALA A 1 136 ? 9.541 -12.155 8.696 1.00 42.12 136 ALA A N 1
ATOM 1047 C CA . ALA A 1 136 ? 9.814 -13.566 8.978 1.00 42.12 136 ALA A CA 1
ATOM 1048 C C . ALA A 1 136 ? 9.968 -13.890 10.483 1.00 42.12 136 ALA A C 1
ATOM 1050 O O . ALA A 1 136 ? 10.524 -14.938 10.817 1.00 42.12 136 ALA A O 1
ATOM 1051 N N . ARG A 1 137 ? 9.547 -12.998 11.393 1.00 39.47 137 ARG A N 1
ATOM 1052 C CA . ARG A 1 137 ? 9.669 -13.177 12.852 1.00 39.47 137 ARG A CA 1
ATOM 1053 C C . ARG A 1 137 ? 8.346 -13.013 13.579 1.00 39.47 137 ARG A C 1
ATOM 1055 O O . ARG A 1 137 ? 7.654 -12.012 13.300 1.00 39.47 137 ARG A O 1
#

Mean predicted aligned error: 5.53 Å